Protein AF-A0A6A4CKW8-F1 (afdb_monomer)

Mean predicted aligned error: 10.25 Å

Secondary structure (DSSP, 8-state):
-PPP--GGGTTTS-HHHHHHHHHHHH-HHHHHHHHHHHHHHHHHHSS--S-HHHHHHHHHHHHHHHHHHHHHHHSS-SS-HHHHHHHHHHHS-HHHHHTT------

Structure (mmCIF, N/CA/C/O backbone):
data_AF-A0A6A4CKW8-F1
#
_entry.id   AF-A0A6A4CKW8-F1
#
loop_
_atom_site.group_PDB
_atom_site.id
_atom_site.type_symbol
_atom_site.label_atom_id
_atom_site.label_alt_id
_atom_site.label_comp_id
_atom_site.label_asym_id
_atom_site.label_entity_id
_atom_site.label_seq_id
_atom_site.pdbx_PDB_ins_code
_atom_site.Cartn_x
_atom_site.Cartn_y
_atom_site.Cartn_z
_atom_site.occupancy
_atom_site.B_iso_or_equiv
_atom_site.auth_seq_id
_atom_site.auth_comp_id
_atom_site.auth_asym_id
_atom_site.auth_atom_id
_atom_site.pdbx_PDB_model_num
ATOM 1 N N . MET A 1 1 ? -6.331 12.826 25.251 1.00 34.53 1 MET A N 1
ATOM 2 C CA . MET A 1 1 ? -5.875 11.896 24.193 1.00 34.53 1 MET A CA 1
ATOM 3 C C . MET A 1 1 ? -6.685 10.615 24.300 1.00 34.53 1 MET A C 1
ATOM 5 O O . MET A 1 1 ? -6.838 10.142 25.423 1.00 34.53 1 MET A O 1
ATOM 9 N N . PRO A 1 2 ? -7.246 10.078 23.202 1.00 43.06 2 PRO A N 1
ATOM 10 C CA . PRO A 1 2 ? -7.871 8.762 23.240 1.00 43.06 2 PRO A CA 1
ATOM 11 C C . PRO A 1 2 ? -6.808 7.692 23.554 1.00 43.06 2 PRO A C 1
ATOM 13 O O . PRO A 1 2 ? -5.646 7.869 23.186 1.00 43.06 2 PRO A O 1
ATOM 16 N N . PRO A 1 3 ? -7.173 6.601 24.248 1.00 50.84 3 PRO A N 1
ATOM 17 C CA . PRO A 1 3 ? -6.222 5.574 24.655 1.00 50.84 3 PRO A CA 1
ATOM 18 C C . PRO A 1 3 ? -5.556 4.929 23.433 1.00 50.84 3 PRO A C 1
ATOM 20 O O . PRO A 1 3 ? -6.239 4.475 22.504 1.00 50.84 3 PRO A O 1
ATOM 23 N N . GLU A 1 4 ? -4.220 4.891 23.446 1.00 57.91 4 GLU A N 1
ATOM 24 C CA . GLU A 1 4 ? -3.396 4.164 22.476 1.00 57.91 4 GLU A CA 1
ATOM 25 C C . GLU A 1 4 ? -3.937 2.744 22.300 1.00 57.91 4 GLU A C 1
ATOM 27 O O . GLU A 1 4 ? -4.113 1.996 23.267 1.00 57.91 4 GLU A O 1
ATOM 32 N N . TYR A 1 5 ? -4.231 2.363 21.057 1.00 60.84 5 TYR A N 1
ATOM 33 C CA . TYR A 1 5 ? -4.579 0.984 20.749 1.00 60.84 5 TYR A CA 1
ATOM 34 C C . TYR A 1 5 ? -3.318 0.122 20.839 1.00 60.84 5 TYR A C 1
ATOM 36 O O . TYR A 1 5 ? -2.535 0.053 19.895 1.00 60.84 5 TYR A O 1
ATOM 44 N N . LYS A 1 6 ? -3.112 -0.519 21.990 1.00 65.88 6 LYS A N 1
ATOM 45 C CA . LYS A 1 6 ? -1.970 -1.407 22.226 1.00 65.88 6 LYS A CA 1
ATOM 46 C C . LYS A 1 6 ? -2.176 -2.754 21.534 1.00 65.88 6 LYS A C 1
ATOM 48 O O . LYS A 1 6 ? -2.659 -3.709 22.143 1.00 65.88 6 LYS A O 1
ATOM 53 N N . MET A 1 7 ? -1.849 -2.800 20.240 1.00 61.97 7 MET A N 1
ATOM 54 C CA . MET A 1 7 ? -1.824 -4.019 19.413 1.00 61.97 7 MET A CA 1
ATOM 55 C C . MET A 1 7 ? -0.971 -5.124 20.052 1.00 61.97 7 MET A C 1
ATOM 57 O O . MET A 1 7 ? -1.332 -6.294 19.982 1.00 61.97 7 MET A O 1
ATOM 61 N N . ASP A 1 8 ? 0.107 -4.745 20.740 1.00 64.25 8 ASP A N 1
ATOM 62 C CA . ASP A 1 8 ? 1.028 -5.607 21.487 1.00 64.25 8 ASP A CA 1
ATOM 63 C C . ASP A 1 8 ? 0.322 -6.526 22.496 1.00 64.25 8 ASP A C 1
ATOM 65 O O . ASP A 1 8 ? 0.695 -7.690 22.639 1.00 64.25 8 ASP A O 1
ATOM 69 N N . LYS A 1 9 ? -0.758 -6.057 23.133 1.00 67.00 9 LYS A N 1
ATOM 70 C CA . LYS A 1 9 ? -1.539 -6.864 24.086 1.00 67.00 9 LYS A CA 1
ATOM 71 C C . LYS A 1 9 ? -2.501 -7.846 23.421 1.00 67.00 9 LYS A C 1
ATOM 73 O O . LYS A 1 9 ? -3.003 -8.740 24.093 1.00 67.00 9 LYS A O 1
ATOM 78 N N . LYS A 1 10 ? -2.766 -7.679 22.124 1.00 66.94 10 LYS A N 1
ATOM 79 C CA . LYS A 1 10 ? -3.769 -8.443 21.369 1.00 66.94 10 LYS A CA 1
ATOM 80 C C . LYS A 1 10 ? -3.185 -9.436 20.376 1.00 66.94 10 LYS A C 1
ATOM 82 O O . LYS A 1 10 ? -3.937 -10.185 19.771 1.00 66.94 10 LYS A O 1
ATOM 87 N N . VAL A 1 11 ? -1.859 -9.507 20.245 1.00 69.06 11 VAL A N 1
ATOM 88 C CA . VAL A 1 11 ? -1.166 -10.444 19.336 1.00 69.06 11 VAL A CA 1
ATOM 89 C C . VAL A 1 11 ? -1.551 -11.913 19.590 1.00 69.06 11 VAL A C 1
ATOM 91 O O . VAL A 1 11 ? -1.468 -12.732 18.682 1.00 69.06 11 VAL A O 1
ATOM 94 N N . HIS A 1 12 ? -1.996 -12.242 20.807 1.00 80.69 12 HIS A N 1
ATOM 95 C CA . HIS A 1 12 ? -2.386 -13.598 21.210 1.00 80.69 12 HIS A CA 1
ATOM 96 C C . HIS A 1 12 ? -3.897 -13.867 21.081 1.00 80.69 12 HIS A C 1
ATOM 98 O O . HIS A 1 12 ? -4.339 -14.992 21.309 1.00 80.69 12 HIS A O 1
ATOM 104 N N . GLU A 1 13 ? -4.706 -12.860 20.741 1.00 84.38 13 GLU A N 1
ATOM 105 C CA . GLU A 1 13 ? -6.146 -13.036 20.557 1.00 84.38 13 GLU A CA 1
ATOM 106 C C . GLU A 1 13 ? -6.461 -13.627 19.171 1.00 84.38 13 GLU A C 1
ATOM 108 O O . GLU A 1 13 ? -5.738 -13.385 18.200 1.00 84.38 13 GLU A O 1
ATOM 113 N N . PRO A 1 14 ? -7.569 -14.374 19.025 1.00 86.56 14 PRO A N 1
ATOM 114 C CA . PRO A 1 14 ? -8.018 -14.826 17.716 1.00 86.56 14 PRO A CA 1
ATOM 115 C C . PRO A 1 14 ? -8.263 -13.647 16.762 1.00 86.56 14 PRO A C 1
ATOM 117 O O . PRO A 1 14 ? -8.873 -12.647 17.144 1.00 86.56 14 PRO A O 1
ATOM 120 N N . VAL A 1 15 ? -7.889 -13.802 15.486 1.00 81.38 15 VAL A N 1
ATOM 121 C CA . VAL A 1 15 ? -8.018 -12.753 14.449 1.00 81.38 15 VAL A CA 1
ATOM 122 C C . VAL A 1 15 ? -9.426 -12.150 14.393 1.00 81.38 15 VAL A C 1
ATOM 124 O O . VAL A 1 15 ? -9.568 -10.941 14.249 1.00 81.38 15 VAL A O 1
ATOM 127 N N . HIS A 1 16 ? -10.476 -12.960 14.567 1.00 80.56 16 HIS A N 1
ATOM 128 C CA . HIS A 1 16 ? -11.861 -12.479 14.544 1.00 80.56 16 HIS A CA 1
ATOM 129 C C . HIS A 1 16 ? -12.221 -11.556 15.727 1.00 80.56 16 HIS A C 1
ATOM 131 O O . HIS A 1 16 ? -13.126 -10.734 15.598 1.00 80.56 16 HIS A O 1
ATOM 137 N N . VAL A 1 17 ? -11.535 -11.673 16.872 1.00 84.38 17 VAL A N 1
ATOM 138 C CA . VAL A 1 17 ? -11.712 -10.797 18.046 1.00 84.38 17 VAL A CA 1
ATOM 139 C C . VAL A 1 17 ? -11.040 -9.455 17.789 1.00 84.38 17 VAL A C 1
ATOM 141 O O . VAL A 1 17 ? -11.680 -8.412 17.908 1.00 84.38 17 VAL A O 1
ATOM 144 N N . ILE A 1 18 ? -9.789 -9.493 17.323 1.00 81.94 18 ILE A N 1
ATOM 145 C CA . ILE A 1 18 ? -9.034 -8.301 16.921 1.00 81.94 18 ILE A CA 1
ATOM 146 C C . ILE A 1 18 ? -9.814 -7.530 15.849 1.00 81.94 18 ILE A C 1
ATOM 148 O O . ILE A 1 18 ? -9.977 -6.315 15.948 1.00 81.94 18 ILE A O 1
ATOM 152 N N . TRP A 1 19 ? -10.340 -8.244 14.850 1.00 81.06 19 TRP A N 1
ATOM 153 C CA . TRP A 1 19 ? -11.104 -7.666 13.749 1.00 81.06 19 TRP A CA 1
ATOM 154 C C . TRP A 1 19 ? -12.399 -7.000 14.219 1.00 81.06 19 TRP A C 1
ATOM 156 O O . TRP A 1 19 ? -12.645 -5.844 13.886 1.00 81.06 19 TRP A O 1
ATOM 166 N N . ARG A 1 20 ? -13.177 -7.676 15.074 1.00 82.88 20 ARG A N 1
ATOM 167 C CA . ARG A 1 20 ? -14.400 -7.115 15.669 1.00 82.88 20 ARG A CA 1
ATOM 168 C C . ARG A 1 20 ? -14.120 -5.828 16.442 1.00 82.88 20 ARG A C 1
ATOM 170 O O . ARG A 1 20 ? -14.925 -4.900 16.409 1.00 82.88 20 ARG A O 1
ATOM 177 N N . ASP A 1 21 ? -12.999 -5.762 17.150 1.00 83.19 21 ASP A N 1
ATOM 178 C CA . ASP A 1 21 ? -12.641 -4.578 17.929 1.00 83.19 21 ASP A CA 1
ATOM 179 C C . ASP A 1 21 ? -12.175 -3.415 17.048 1.00 83.19 21 ASP A C 1
ATOM 181 O O . ASP A 1 21 ? -12.504 -2.263 17.333 1.00 83.19 21 ASP A O 1
ATOM 185 N N . ILE A 1 22 ? -11.477 -3.706 15.947 1.00 78.88 22 ILE A N 1
ATOM 186 C CA . ILE A 1 22 ? -11.145 -2.719 14.911 1.00 78.88 22 ILE A CA 1
ATOM 187 C C . ILE A 1 22 ? -12.433 -2.183 14.264 1.00 78.88 22 ILE A C 1
ATOM 189 O O . ILE A 1 22 ? -12.615 -0.969 14.173 1.00 78.88 22 ILE A O 1
ATOM 193 N N . GLU A 1 23 ? -13.362 -3.061 13.880 1.00 82.31 23 GLU A N 1
ATOM 194 C CA . GLU A 1 23 ? -14.656 -2.681 13.300 1.00 82.31 23 GLU A CA 1
ATOM 195 C C . GLU A 1 23 ? -15.502 -1.842 14.259 1.00 82.31 23 GLU A C 1
ATOM 197 O O . GLU A 1 23 ? -16.071 -0.834 13.848 1.00 82.31 23 GLU A O 1
ATOM 202 N N . LYS A 1 24 ? -15.565 -2.206 15.546 1.00 83.50 24 LYS A N 1
ATOM 203 C CA . LYS A 1 24 ? -16.273 -1.412 16.562 1.00 83.50 24 LYS A CA 1
ATOM 204 C C . LYS A 1 24 ? -15.663 -0.029 16.747 1.00 83.50 24 LYS A C 1
ATOM 206 O O . LYS A 1 24 ? -16.393 0.928 16.980 1.00 83.50 24 LYS A O 1
ATOM 211 N N . ARG A 1 25 ? -14.333 0.073 16.692 1.00 79.44 25 ARG A N 1
ATOM 212 C CA . ARG A 1 25 ? -13.622 1.325 16.962 1.00 79.44 25 ARG A CA 1
ATOM 213 C C . ARG A 1 25 ? -13.680 2.304 15.792 1.00 79.44 25 ARG A C 1
ATOM 215 O O . ARG A 1 25 ? -13.732 3.505 16.033 1.00 79.44 25 ARG A O 1
ATOM 222 N N . PHE A 1 26 ? -13.662 1.802 14.560 1.00 75.19 26 PHE A N 1
ATOM 223 C CA . PHE A 1 26 ? -13.505 2.636 13.364 1.00 75.19 26 PHE A CA 1
ATOM 224 C C . PHE A 1 26 ? -14.680 2.556 12.379 1.00 75.19 26 PHE A C 1
ATOM 226 O O . PHE A 1 26 ? -14.800 3.401 11.494 1.00 75.19 26 PHE A O 1
ATOM 233 N N . GLY A 1 27 ? -15.579 1.585 12.542 1.00 81.19 27 GLY A N 1
ATOM 234 C CA . GLY A 1 27 ? -16.720 1.342 11.663 1.00 81.19 27 GLY A CA 1
ATOM 235 C C . GLY A 1 27 ? -16.385 0.415 10.491 1.00 81.19 27 GLY A C 1
ATOM 236 O O . GLY A 1 27 ? -15.334 0.524 9.861 1.00 81.19 27 GLY A O 1
ATOM 237 N N . LEU A 1 28 ? -17.313 -0.489 10.161 1.00 78.19 28 LEU A N 1
ATOM 238 C CA . LEU A 1 28 ? -17.132 -1.504 9.114 1.00 78.19 28 LEU A CA 1
ATOM 239 C C . LEU A 1 28 ? -16.796 -0.894 7.739 1.00 78.19 28 LEU A C 1
ATOM 241 O O . LEU A 1 28 ? -15.851 -1.328 7.084 1.00 78.19 28 LEU A O 1
ATOM 245 N N . ASN A 1 29 ? -17.531 0.142 7.320 1.00 80.62 29 ASN A N 1
ATOM 246 C CA . ASN A 1 29 ? -17.335 0.800 6.019 1.00 80.62 29 ASN A CA 1
ATOM 247 C C . ASN A 1 29 ? -15.955 1.452 5.908 1.00 80.62 29 ASN A C 1
ATOM 249 O O . ASN A 1 29 ? -15.288 1.370 4.878 1.00 80.62 29 ASN A O 1
ATOM 253 N N . THR A 1 30 ? -15.519 2.066 7.000 1.00 78.06 30 THR A N 1
ATOM 254 C CA . THR A 1 30 ? -14.227 2.720 7.132 1.00 78.06 30 THR A CA 1
ATOM 255 C C . THR A 1 30 ? -13.082 1.715 6.991 1.00 78.06 30 THR A C 1
ATOM 257 O O . THR A 1 30 ? -12.173 1.900 6.181 1.00 78.06 30 THR A O 1
ATOM 260 N N . VAL A 1 31 ? -13.154 0.607 7.736 1.00 77.81 31 VAL A N 1
ATOM 261 C CA . VAL A 1 31 ? -12.150 -0.465 7.706 1.00 77.81 31 VAL A CA 1
ATOM 262 C C . VAL A 1 31 ? -12.110 -1.129 6.328 1.00 77.81 31 VAL A C 1
ATOM 264 O O . VAL A 1 31 ? -11.032 -1.299 5.758 1.00 77.81 31 VAL A O 1
ATOM 267 N N . ALA A 1 32 ? -13.272 -1.438 5.746 1.00 82.06 32 ALA A N 1
ATOM 268 C CA . ALA A 1 32 ? -13.368 -2.006 4.404 1.00 82.06 32 ALA A CA 1
ATOM 269 C C . ALA A 1 32 ? -12.773 -1.074 3.331 1.00 82.06 32 ALA A C 1
ATOM 271 O O . ALA A 1 32 ? -12.072 -1.539 2.429 1.00 82.06 32 ALA A O 1
ATOM 272 N N . GLY A 1 33 ? -12.989 0.240 3.458 1.00 84.62 33 GLY A N 1
ATOM 273 C CA . GLY A 1 33 ? -12.402 1.253 2.582 1.00 84.62 33 GLY A CA 1
ATOM 274 C C . GLY A 1 33 ? -10.873 1.265 2.638 1.00 84.62 33 GLY A C 1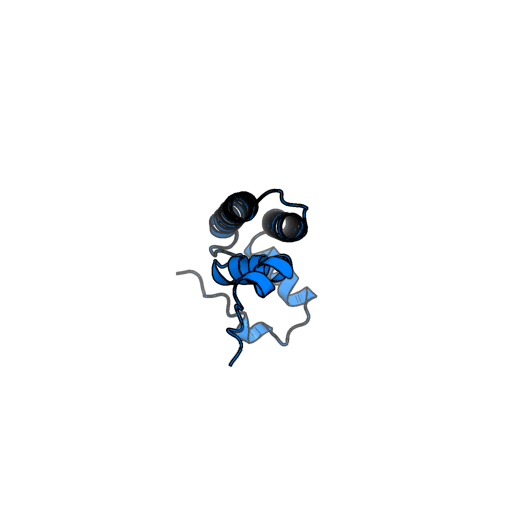
ATOM 275 O O . GLY A 1 33 ? -10.218 1.183 1.598 1.00 84.62 33 GLY A O 1
ATOM 276 N N . VAL A 1 34 ? -10.294 1.279 3.844 1.00 83.75 34 VAL A N 1
ATOM 277 C CA . VAL A 1 34 ? -8.831 1.241 4.028 1.00 83.75 34 VAL A CA 1
ATOM 278 C C . VAL A 1 34 ? -8.232 -0.060 3.483 1.00 83.75 34 VAL A C 1
ATOM 280 O O . VAL A 1 34 ? -7.225 -0.020 2.775 1.00 83.75 34 VAL A O 1
ATOM 283 N N . VAL A 1 35 ? -8.874 -1.209 3.724 1.00 86.50 35 VAL A N 1
ATOM 284 C CA . VAL A 1 35 ? -8.455 -2.496 3.138 1.00 86.50 35 VAL A CA 1
ATOM 285 C C . VAL A 1 35 ? -8.466 -2.438 1.609 1.00 86.50 35 VAL A C 1
ATOM 287 O O . VAL A 1 35 ? -7.541 -2.934 0.965 1.00 86.50 35 VAL A O 1
ATOM 290 N N . GLY A 1 36 ? -9.485 -1.815 1.012 1.00 88.56 36 GLY A N 1
ATOM 291 C CA . GLY A 1 36 ? -9.562 -1.609 -0.434 1.00 88.56 36 GLY A CA 1
ATOM 292 C C . GLY A 1 36 ? -8.384 -0.802 -0.985 1.00 88.56 36 GLY A C 1
ATOM 293 O O . GLY A 1 36 ? -7.815 -1.171 -2.012 1.00 88.56 36 GLY A O 1
ATOM 294 N N . LEU A 1 37 ? -7.969 0.256 -0.285 1.00 89.38 37 LEU A N 1
ATOM 295 C CA . LEU A 1 37 ? -6.826 1.088 -0.679 1.00 89.38 37 LEU A CA 1
ATOM 296 C C . LEU A 1 37 ? -5.497 0.331 -0.577 1.00 89.38 37 LEU A C 1
ATOM 298 O O . LEU A 1 37 ? -4.678 0.416 -1.491 1.00 89.38 37 LEU A O 1
ATOM 302 N N . ILE A 1 38 ? -5.309 -0.473 0.475 1.00 88.88 38 ILE A N 1
ATOM 303 C CA . ILE A 1 38 ? -4.123 -1.333 0.617 1.00 88.88 38 ILE A CA 1
ATOM 304 C C . ILE A 1 38 ? -4.065 -2.357 -0.524 1.00 88.88 38 ILE A C 1
ATOM 306 O O . ILE A 1 38 ? -3.013 -2.543 -1.132 1.00 88.88 38 ILE A O 1
ATOM 310 N N . LYS A 1 39 ? -5.196 -2.975 -0.886 1.00 91.38 39 LYS A N 1
ATOM 311 C CA . LYS A 1 39 ? -5.258 -3.903 -2.028 1.00 91.38 39 LYS A CA 1
ATOM 312 C C . LYS A 1 39 ? -4.898 -3.225 -3.352 1.00 91.38 39 LYS A C 1
ATOM 314 O O . LYS A 1 39 ? -4.189 -3.821 -4.156 1.00 91.38 39 LYS A O 1
ATOM 319 N N . ARG A 1 40 ? -5.345 -1.983 -3.581 1.00 91.31 40 ARG A N 1
ATOM 320 C CA . ARG A 1 40 ? -4.961 -1.202 -4.774 1.00 91.31 40 ARG A CA 1
ATOM 321 C C . ARG A 1 40 ? -3.467 -0.896 -4.802 1.00 91.31 40 ARG A C 1
ATOM 323 O O . ARG A 1 40 ? -2.862 -0.967 -5.866 1.00 91.31 40 ARG A O 1
ATOM 330 N N . PHE A 1 41 ? -2.883 -0.575 -3.650 1.00 91.12 41 PHE A N 1
ATOM 331 C CA . PHE A 1 41 ? -1.444 -0.369 -3.526 1.00 91.12 41 PHE A CA 1
ATOM 332 C C . PHE A 1 41 ? -0.664 -1.642 -3.885 1.00 91.12 41 PHE A C 1
ATOM 334 O O . PHE 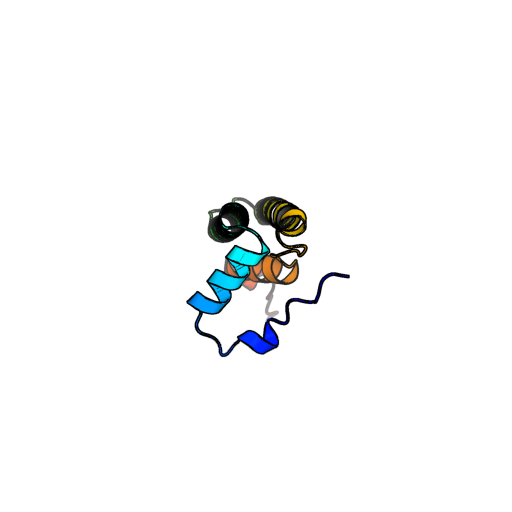A 1 41 ? 0.208 -1.591 -4.745 1.00 91.12 41 PHE A O 1
ATOM 341 N N . GLU A 1 42 ? -1.020 -2.790 -3.301 1.00 90.56 42 GLU A N 1
ATOM 342 C CA . GLU A 1 42 ? -0.374 -4.079 -3.597 1.00 90.56 42 GLU A CA 1
ATOM 343 C C . GLU A 1 42 ? -0.549 -4.501 -5.063 1.00 90.56 42 GLU A C 1
ATOM 345 O O . GLU A 1 42 ? 0.388 -5.000 -5.683 1.00 90.56 42 GLU A O 1
ATOM 350 N N . ALA A 1 43 ? -1.720 -4.256 -5.656 1.00 91.25 43 ALA A N 1
ATOM 351 C CA . ALA A 1 43 ? -1.933 -4.507 -7.079 1.00 91.25 43 ALA A CA 1
ATOM 352 C C . ALA A 1 43 ? -1.021 -3.629 -7.950 1.00 91.25 43 ALA A C 1
ATOM 354 O O . ALA A 1 43 ? -0.412 -4.130 -8.885 1.00 91.25 43 ALA A O 1
ATOM 355 N N . ALA A 1 44 ? -0.870 -2.343 -7.615 1.00 89.38 44 ALA A N 1
ATOM 356 C CA . ALA A 1 44 ? -0.016 -1.421 -8.362 1.00 89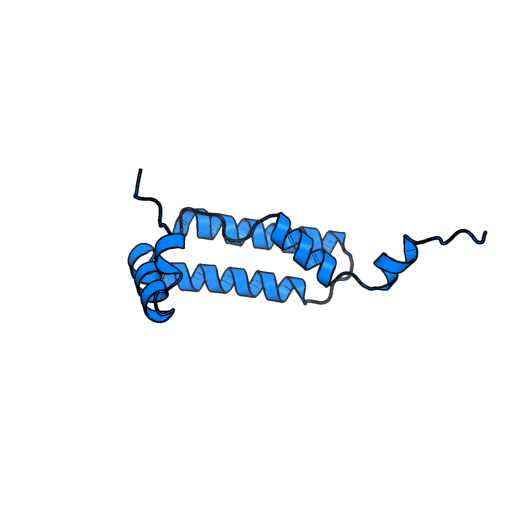.38 44 ALA A CA 1
ATOM 357 C C . ALA A 1 44 ? 1.485 -1.734 -8.248 1.00 89.38 44 ALA A C 1
ATOM 359 O O . ALA A 1 44 ? 2.236 -1.356 -9.141 1.00 89.38 44 ALA A O 1
ATOM 360 N N . VAL A 1 45 ? 1.925 -2.398 -7.172 1.00 87.50 45 VAL A N 1
ATOM 361 C CA . VAL A 1 45 ? 3.308 -2.892 -7.040 1.00 87.50 45 VAL A CA 1
ATOM 362 C C . VAL A 1 45 ? 3.596 -3.985 -8.069 1.00 87.50 45 VAL A C 1
ATOM 364 O O . VAL A 1 45 ? 4.684 -4.006 -8.629 1.00 87.50 45 VAL A O 1
ATOM 367 N N . ASN A 1 46 ? 2.630 -4.871 -8.316 1.00 86.00 46 ASN A N 1
ATOM 368 C CA . ASN A 1 46 ? 2.788 -6.034 -9.195 1.00 86.00 46 ASN A CA 1
ATOM 369 C C . ASN A 1 46 ? 2.333 -5.775 -10.642 1.00 86.00 46 ASN A C 1
ATOM 371 O O . ASN A 1 46 ? 2.290 -6.705 -11.442 1.00 86.00 46 ASN A O 1
ATOM 375 N N . ASP A 1 47 ? 1.940 -4.543 -10.958 1.00 86.56 47 ASP A N 1
ATOM 376 C CA . ASP A 1 47 ? 1.486 -4.150 -12.289 1.00 86.56 47 ASP A CA 1
ATOM 377 C C . ASP A 1 47 ? 2.684 -3.815 -13.183 1.00 86.56 47 ASP A C 1
ATOM 379 O O . ASP A 1 47 ? 3.710 -3.313 -12.708 1.00 86.56 47 ASP A O 1
ATOM 383 N N . ASP A 1 48 ? 2.544 -4.040 -14.488 1.00 81.19 48 ASP A N 1
ATOM 384 C CA . ASP A 1 48 ? 3.604 -3.715 -15.437 1.00 81.19 48 ASP A CA 1
ATOM 385 C C . ASP A 1 48 ? 3.864 -2.202 -15.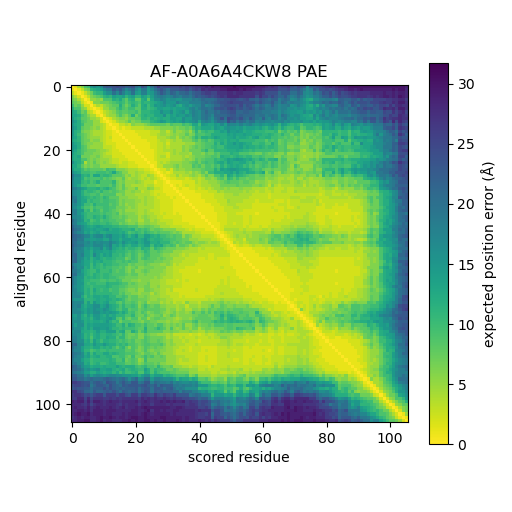448 1.00 81.19 48 ASP A C 1
ATOM 387 O O . ASP A 1 48 ? 2.950 -1.371 -15.515 1.00 81.19 48 ASP A O 1
ATOM 391 N N . PHE A 1 49 ? 5.140 -1.818 -15.419 1.00 80.88 49 PHE A N 1
ATOM 392 C CA . PHE A 1 49 ? 5.548 -0.418 -15.426 1.00 80.88 49 PHE A CA 1
ATOM 393 C C . PHE A 1 49 ? 6.555 -0.133 -16.537 1.00 80.88 49 PHE A C 1
ATOM 395 O O . PHE A 1 49 ? 7.520 -0.860 -16.753 1.00 80.88 49 PHE A O 1
ATOM 402 N N . LYS A 1 50 ? 6.353 0.990 -17.235 1.00 81.25 50 LYS A N 1
ATOM 403 C CA . LYS A 1 50 ? 7.244 1.436 -18.319 1.00 81.25 50 LYS A CA 1
ATOM 404 C C . LYS A 1 50 ? 8.515 2.116 -17.804 1.00 81.25 50 LYS A C 1
ATOM 406 O O . LYS A 1 50 ? 9.505 2.192 -18.520 1.00 81.25 50 LYS A O 1
ATOM 411 N N . SER A 1 51 ? 8.474 2.661 -16.586 1.00 84.44 51 SER A N 1
ATOM 412 C CA . SER A 1 51 ? 9.594 3.365 -15.957 1.00 84.44 51 SER A CA 1
ATOM 413 C C . SER A 1 51 ? 9.495 3.317 -14.433 1.00 84.44 51 SER A C 1
ATOM 415 O O . SER A 1 51 ? 8.408 3.459 -13.866 1.00 84.44 51 SER A O 1
ATOM 417 N N . VAL A 1 52 ? 10.647 3.180 -13.769 1.00 83.00 52 VAL A N 1
ATOM 418 C CA . VAL A 1 52 ? 10.773 3.182 -12.300 1.00 83.00 52 VAL A CA 1
ATOM 419 C C . VAL A 1 52 ? 10.265 4.494 -11.698 1.00 83.00 52 VAL A C 1
ATOM 421 O O . VAL A 1 52 ? 9.594 4.482 -10.668 1.00 83.00 52 VAL A O 1
ATOM 424 N N . SER A 1 53 ? 10.498 5.629 -12.363 1.00 85.31 53 SER A N 1
ATOM 425 C CA . SER A 1 53 ? 9.986 6.933 -11.918 1.00 85.31 53 SER A CA 1
ATOM 426 C C . SER A 1 53 ? 8.455 6.976 -11.936 1.00 85.31 53 SER A C 1
ATOM 428 O O . SER A 1 53 ? 7.832 7.550 -11.043 1.00 85.31 53 SER A O 1
ATOM 430 N N . GLN A 1 54 ? 7.841 6.329 -12.932 1.00 86.81 54 GLN A N 1
ATOM 431 C CA . GLN A 1 54 ? 6.387 6.218 -13.053 1.00 86.81 54 GLN A CA 1
ATOM 432 C C . GLN A 1 54 ? 5.803 5.315 -11.960 1.00 86.81 54 GLN A C 1
ATOM 434 O O . GLN A 1 54 ? 4.809 5.683 -11.332 1.00 86.81 54 GLN A O 1
ATOM 439 N N . LEU A 1 55 ? 6.455 4.177 -11.693 1.00 88.25 55 LEU A N 1
ATOM 440 C CA . LEU A 1 55 ? 6.114 3.287 -10.583 1.00 88.25 55 LEU A CA 1
ATOM 441 C C . LEU A 1 55 ? 6.177 4.038 -9.245 1.00 88.25 55 LEU A C 1
ATOM 443 O O . LEU A 1 55 ? 5.221 4.009 -8.472 1.00 88.25 55 LEU A O 1
ATOM 447 N N . PHE A 1 56 ? 7.261 4.780 -9.001 1.00 89.06 56 PHE A N 1
ATOM 448 C CA . PHE A 1 56 ? 7.441 5.549 -7.772 1.00 89.06 56 PHE A CA 1
ATOM 449 C C . PHE A 1 56 ? 6.353 6.613 -7.590 1.00 89.06 56 PHE A C 1
ATOM 451 O O . PHE A 1 56 ? 5.760 6.706 -6.516 1.00 89.06 56 PHE A O 1
ATOM 458 N N . ALA A 1 57 ? 6.047 7.389 -8.634 1.00 90.69 57 ALA A N 1
ATOM 459 C CA . ALA A 1 57 ? 5.003 8.411 -8.581 1.00 90.69 57 ALA A CA 1
ATOM 460 C C . ALA A 1 57 ? 3.616 7.805 -8.302 1.00 90.69 57 ALA A C 1
ATOM 462 O O . ALA A 1 57 ? 2.884 8.307 -7.446 1.00 90.69 57 ALA A O 1
ATOM 463 N N . ARG A 1 58 ? 3.276 6.694 -8.971 1.00 91.50 58 ARG A N 1
ATOM 464 C CA . ARG A 1 58 ? 2.003 5.982 -8.777 1.00 91.50 58 ARG A CA 1
ATOM 465 C C . ARG A 1 58 ? 1.876 5.433 -7.358 1.00 91.50 58 ARG A C 1
ATOM 467 O O . ARG A 1 58 ? 0.864 5.663 -6.699 1.00 91.50 58 ARG A O 1
ATOM 474 N N . LEU A 1 59 ? 2.906 4.748 -6.868 1.00 92.25 59 LEU A N 1
ATOM 475 C CA . LEU A 1 59 ? 2.916 4.182 -5.520 1.00 92.25 59 LEU A CA 1
ATOM 476 C C . LEU A 1 59 ? 2.916 5.268 -4.443 1.00 92.25 59 LEU A C 1
ATOM 478 O O . LEU A 1 59 ? 2.243 5.110 -3.427 1.00 92.25 59 LEU A O 1
ATOM 482 N N . LYS A 1 60 ? 3.593 6.398 -4.681 1.00 92.56 60 LYS A N 1
ATOM 483 C CA . LYS A 1 60 ? 3.536 7.561 -3.792 1.00 92.56 60 LYS A CA 1
ATOM 484 C C . LYS A 1 60 ? 2.117 8.118 -3.695 1.00 92.56 60 LYS A C 1
ATOM 486 O O . LYS A 1 60 ? 1.642 8.339 -2.587 1.00 92.56 60 LYS A O 1
ATOM 491 N N . ALA A 1 61 ? 1.432 8.300 -4.824 1.00 93.00 61 ALA A N 1
ATOM 492 C CA . ALA A 1 61 ? 0.059 8.796 -4.836 1.00 93.00 61 ALA A CA 1
ATOM 493 C C . ALA A 1 61 ? -0.897 7.855 -4.083 1.00 93.00 61 ALA A C 1
ATOM 495 O O . ALA A 1 61 ? -1.658 8.315 -3.235 1.00 93.00 61 ALA A O 1
ATOM 496 N N . LEU A 1 62 ? -0.797 6.542 -4.325 1.00 92.69 62 LEU A N 1
ATOM 497 C CA . LEU A 1 62 ? -1.615 5.528 -3.648 1.00 92.69 62 LEU A CA 1
ATOM 498 C C . LEU A 1 62 ? -1.319 5.441 -2.149 1.00 92.69 62 LEU A C 1
ATOM 500 O O . LEU A 1 62 ? -2.244 5.340 -1.347 1.00 92.69 62 LEU A O 1
ATOM 504 N N . LYS A 1 63 ? -0.045 5.527 -1.751 1.00 92.50 63 LYS A N 1
ATOM 505 C CA . LYS A 1 63 ? 0.344 5.645 -0.343 1.00 92.50 63 LYS A CA 1
ATOM 506 C C . LYS A 1 63 ? -0.289 6.887 0.287 1.00 92.50 63 LYS A C 1
ATOM 508 O O . LYS A 1 63 ? -0.851 6.793 1.373 1.00 92.50 63 LYS A O 1
ATOM 513 N N . ASP A 1 64 ? -0.155 8.047 -0.353 1.00 91.88 64 ASP A N 1
ATOM 514 C CA . ASP A 1 64 ? -0.619 9.321 0.197 1.00 91.88 64 ASP A CA 1
ATOM 515 C C . ASP A 1 64 ? -2.158 9.362 0.266 1.00 91.88 64 ASP A C 1
ATOM 517 O O . ASP A 1 64 ? -2.718 9.964 1.177 1.00 91.88 64 ASP A O 1
ATOM 521 N N . GLU A 1 65 ? -2.864 8.711 -0.662 1.00 90.12 65 GLU A N 1
ATOM 522 C CA . GLU A 1 65 ? -4.316 8.493 -0.601 1.00 90.12 65 GLU A CA 1
ATOM 523 C C . GLU A 1 65 ? -4.699 7.544 0.543 1.00 90.12 65 GLU A C 1
ATOM 525 O O . GLU A 1 65 ? -5.543 7.885 1.373 1.00 90.12 65 GLU A O 1
ATOM 530 N N . ALA A 1 66 ? -4.045 6.383 0.638 1.00 87.25 66 ALA A N 1
ATOM 531 C CA . ALA A 1 66 ? -4.290 5.411 1.696 1.00 87.25 66 ALA A CA 1
ATOM 532 C C . ALA A 1 66 ? -4.051 6.017 3.079 1.00 87.25 66 ALA A C 1
ATOM 534 O O . ALA A 1 66 ? -4.905 5.874 3.950 1.00 87.25 66 ALA A O 1
ATOM 535 N N . ASN A 1 67 ? -2.941 6.734 3.272 1.00 88.50 67 ASN A N 1
ATOM 536 C CA . ASN A 1 67 ? -2.578 7.364 4.540 1.00 88.50 67 ASN A CA 1
ATOM 537 C C . ASN A 1 67 ? -3.447 8.569 4.894 1.00 88.50 67 ASN A C 1
ATOM 539 O O . ASN A 1 67 ? -3.656 8.802 6.076 1.00 88.50 67 ASN A O 1
ATOM 543 N N . ARG A 1 68 ? -3.960 9.325 3.915 1.00 86.88 68 ARG A N 1
ATOM 544 C CA . ARG A 1 68 ? -4.952 10.378 4.189 1.00 86.88 68 ARG A CA 1
ATOM 545 C C . ARG A 1 68 ? -6.253 9.763 4.682 1.00 86.88 68 ARG A C 1
ATOM 547 O O . ARG A 1 68 ? -6.680 10.056 5.790 1.00 86.88 68 ARG A O 1
ATOM 554 N N . ASN A 1 69 ? -6.790 8.807 3.925 1.00 82.50 69 ASN A N 1
ATOM 555 C CA . ASN A 1 69 ? -8.035 8.136 4.287 1.00 82.50 69 ASN A CA 1
ATOM 556 C C . ASN A 1 69 ? -7.921 7.389 5.621 1.00 82.50 69 ASN A C 1
ATOM 558 O O . ASN A 1 69 ? -8.847 7.435 6.417 1.00 82.50 69 ASN A O 1
ATOM 562 N N . SER A 1 70 ? -6.789 6.735 5.902 1.00 80.94 70 SER A N 1
ATOM 563 C CA . SER A 1 70 ? -6.542 6.091 7.202 1.00 80.94 70 SER A CA 1
ATOM 564 C C . SER A 1 70 ? -6.142 7.061 8.317 1.00 80.94 70 SER A C 1
ATOM 566 O O . SER A 1 70 ? 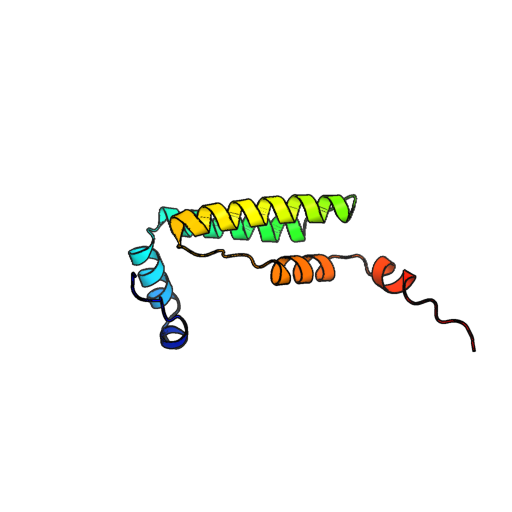-6.413 6.776 9.477 1.00 80.94 70 SER A O 1
ATOM 568 N N . GLY A 1 71 ? -5.598 8.236 8.009 1.00 80.50 71 GLY A N 1
ATOM 569 C CA . GLY A 1 71 ? -5.449 9.325 8.973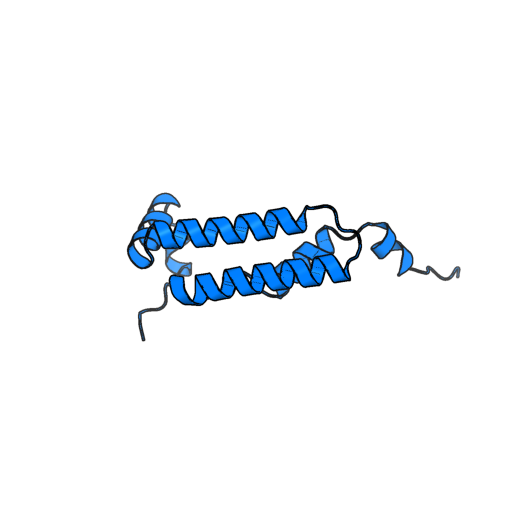 1.00 80.50 71 GLY A CA 1
ATOM 570 C C . GLY A 1 71 ? -6.809 9.808 9.477 1.00 80.50 71 GLY A C 1
ATOM 571 O O . GLY A 1 71 ? -7.019 9.883 10.685 1.00 80.50 71 GLY A O 1
ATOM 572 N N . ASP A 1 72 ? -7.755 10.023 8.564 1.00 75.50 72 ASP A N 1
ATOM 573 C CA . ASP A 1 72 ? -9.115 10.456 8.902 1.00 75.50 72 ASP A CA 1
ATOM 574 C C . ASP A 1 72 ? -9.916 9.341 9.597 1.00 75.50 72 ASP A C 1
ATOM 576 O O . ASP A 1 72 ? -10.639 9.576 10.564 1.00 75.50 72 ASP A O 1
ATOM 580 N N . ALA A 1 73 ? -9.755 8.104 9.126 1.00 74.19 73 ALA A N 1
ATOM 581 C CA . ALA A 1 73 ? -10.488 6.932 9.594 1.00 74.19 73 ALA A CA 1
ATOM 582 C C . ALA A 1 73 ? -9.930 6.287 10.866 1.00 74.19 73 ALA A C 1
ATOM 584 O O . ALA A 1 73 ? -10.680 5.896 11.755 1.00 74.19 73 ALA A O 1
ATOM 585 N N . LEU A 1 74 ? -8.615 6.079 10.897 1.00 73.25 74 LEU A N 1
ATOM 586 C CA . LEU A 1 74 ? -7.894 5.239 11.857 1.00 73.25 74 LEU A CA 1
ATOM 587 C C . LEU A 1 74 ? -6.926 6.049 12.729 1.00 73.25 74 LEU A C 1
ATOM 589 O O . LEU A 1 74 ? -6.281 5.474 13.605 1.00 73.25 74 LEU A O 1
ATOM 593 N N . GLN A 1 75 ? -6.816 7.364 12.499 1.00 75.62 75 GLN A N 1
ATOM 594 C CA . GLN A 1 75 ? -5.871 8.264 13.173 1.00 75.62 75 GLN A CA 1
ATOM 595 C C . GLN A 1 75 ? -4.401 7.861 12.980 1.00 75.62 75 GLN A C 1
ATOM 597 O O . GLN A 1 75 ? -3.540 8.222 13.780 1.00 75.62 75 GLN A O 1
ATOM 602 N N . THR A 1 76 ? -4.098 7.096 11.927 1.00 77.19 76 THR A N 1
ATOM 603 C CA . THR A 1 76 ? -2.742 6.622 11.641 1.00 77.19 76 THR A CA 1
ATOM 604 C C . THR A 1 76 ? -2.546 6.330 10.157 1.00 77.19 76 THR A C 1
ATOM 606 O O . THR A 1 76 ? -3.474 5.918 9.466 1.00 77.19 76 THR A O 1
ATOM 609 N N . GLY A 1 77 ? -1.319 6.513 9.667 1.00 80.56 77 GLY A N 1
ATOM 610 C CA . GLY A 1 77 ? -0.940 6.107 8.315 1.00 80.56 77 GLY A CA 1
ATOM 611 C C . GLY A 1 77 ? -0.653 4.607 8.251 1.00 80.56 77 GLY A C 1
ATOM 612 O O . GLY A 1 77 ? 0.121 4.085 9.051 1.00 80.56 77 GLY A O 1
ATOM 613 N N . VAL A 1 78 ? -1.245 3.916 7.279 1.00 84.19 78 VAL A N 1
ATOM 614 C CA . VAL A 1 78 ? -1.131 2.453 7.126 1.00 84.1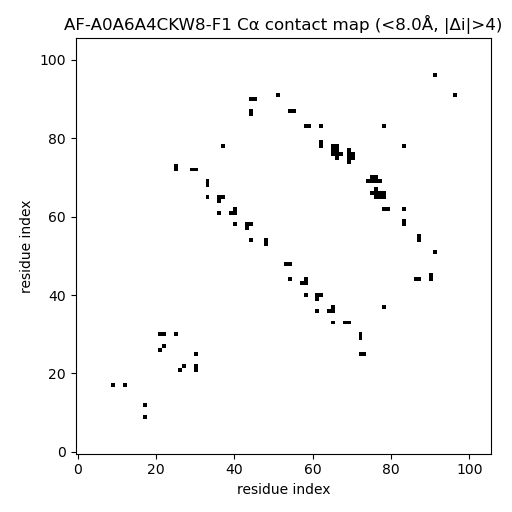9 78 VAL A CA 1
ATOM 615 C C . VAL A 1 78 ? 0.040 1.997 6.253 1.00 84.19 78 VAL A C 1
ATOM 617 O O . VAL A 1 78 ? 0.513 0.876 6.412 1.00 84.19 78 VAL A O 1
ATOM 620 N N . ILE A 1 79 ? 0.545 2.845 5.351 1.00 88.06 79 ILE A N 1
ATOM 621 C CA . ILE A 1 79 ? 1.667 2.519 4.458 1.00 88.06 79 ILE A CA 1
ATOM 622 C C . ILE A 1 79 ? 2.860 3.421 4.776 1.00 88.06 79 ILE A C 1
ATOM 624 O O . ILE A 1 79 ? 2.859 4.634 4.530 1.00 88.06 79 ILE A O 1
ATOM 628 N N . SER A 1 80 ? 3.927 2.819 5.299 1.00 88.50 80 SER A N 1
ATOM 629 C CA . SER A 1 80 ? 5.184 3.522 5.556 1.00 88.50 80 SER A CA 1
ATOM 630 C C . SER A 1 80 ? 5.977 3.755 4.264 1.00 88.50 80 SER A C 1
ATOM 632 O O . SER A 1 80 ? 5.827 3.041 3.271 1.00 88.50 80 SER A O 1
ATOM 634 N N . LEU A 1 81 ? 6.855 4.769 4.262 1.00 88.12 81 LEU A N 1
ATOM 635 C CA . LEU A 1 81 ? 7.783 4.980 3.142 1.00 88.12 81 LEU A CA 1
ATOM 636 C C . LEU A 1 81 ? 8.722 3.776 2.957 1.00 88.12 81 LEU A C 1
ATOM 638 O O . LEU A 1 81 ? 8.952 3.358 1.830 1.00 88.12 81 LEU A O 1
ATOM 642 N N . ASN A 1 82 ? 9.201 3.189 4.057 1.00 90.31 82 ASN A N 1
ATOM 643 C CA . ASN A 1 82 ? 10.103 2.037 4.019 1.00 90.31 82 ASN A CA 1
ATOM 644 C C . ASN A 1 82 ? 9.440 0.813 3.377 1.00 90.31 82 ASN A C 1
ATOM 646 O O . ASN A 1 82 ? 10.063 0.157 2.549 1.00 90.31 82 ASN A O 1
ATOM 650 N N . LEU A 1 83 ? 8.168 0.540 3.694 1.00 89.56 83 LEU A N 1
ATOM 651 C CA . LEU A 1 83 ? 7.419 -0.544 3.05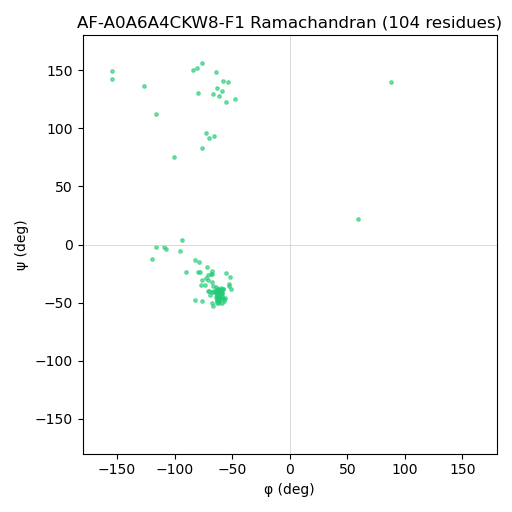5 1.00 89.56 83 LEU A CA 1
ATOM 652 C C . LEU A 1 83 ? 7.301 -0.319 1.544 1.00 89.56 83 LEU A C 1
ATOM 654 O O . LEU A 1 83 ? 7.558 -1.235 0.770 1.00 89.56 83 LEU A O 1
ATOM 658 N N . MET A 1 84 ? 6.970 0.905 1.121 1.00 91.06 84 MET A N 1
ATOM 659 C CA . MET A 1 84 ? 6.910 1.259 -0.300 1.00 91.06 84 MET A CA 1
ATOM 660 C C . MET A 1 84 ? 8.255 1.035 -1.003 1.00 91.06 84 MET A C 1
ATOM 662 O O . MET A 1 84 ? 8.282 0.444 -2.078 1.00 91.06 84 MET A O 1
ATOM 666 N N . MET A 1 85 ? 9.366 1.450 -0.390 1.00 89.00 85 MET A N 1
ATOM 667 C CA . MET A 1 85 ? 10.701 1.238 -0.956 1.00 89.00 85 MET A CA 1
ATOM 668 C C . MET A 1 85 ? 11.040 -0.249 -1.083 1.00 89.00 85 MET A C 1
ATOM 670 O O . MET A 1 85 ? 11.474 -0.678 -2.146 1.00 89.00 85 MET A O 1
ATOM 674 N N . LEU A 1 86 ? 10.788 -1.050 -0.043 1.00 89.19 86 LEU A N 1
ATOM 675 C CA . LEU A 1 86 ? 11.023 -2.498 -0.077 1.00 89.19 86 LEU A CA 1
ATOM 676 C C . LEU A 1 86 ? 10.208 -3.188 -1.178 1.00 89.19 86 LEU A C 1
ATOM 678 O O . LEU A 1 86 ? 10.726 -4.053 -1.879 1.00 89.19 86 LEU A O 1
ATOM 682 N N . LYS A 1 87 ? 8.951 -2.774 -1.365 1.00 89.19 87 LYS A N 1
ATOM 683 C CA . LYS A 1 87 ? 8.082 -3.288 -2.430 1.00 89.19 87 LYS A CA 1
ATOM 684 C C . LYS A 1 87 ? 8.625 -2.954 -3.820 1.00 89.19 87 LYS A C 1
ATOM 686 O O . LYS A 1 87 ? 8.669 -3.839 -4.663 1.00 89.19 87 LYS A O 1
ATOM 691 N N . ILE A 1 88 ? 9.096 -1.722 -4.036 1.00 86.44 88 ILE A N 1
ATOM 692 C CA . ILE A 1 88 ? 9.728 -1.309 -5.301 1.00 86.44 88 ILE A CA 1
ATOM 693 C C . ILE A 1 88 ? 10.985 -2.136 -5.574 1.00 86.44 88 ILE A C 1
ATOM 695 O O . ILE A 1 88 ? 11.139 -2.662 -6.671 1.00 86.44 88 ILE A O 1
ATOM 699 N N . LEU A 1 89 ? 11.860 -2.298 -4.577 1.00 85.12 89 LEU A N 1
ATOM 700 C CA . LEU A 1 89 ? 13.069 -3.115 -4.712 1.00 85.12 89 LEU A CA 1
ATOM 701 C C . LEU A 1 89 ? 12.746 -4.568 -5.091 1.00 85.12 89 LEU A C 1
ATOM 703 O O . LEU A 1 89 ? 13.444 -5.144 -5.919 1.00 85.12 89 LEU A O 1
ATOM 707 N N . GLY A 1 90 ? 11.668 -5.136 -4.546 1.00 85.50 90 GLY A N 1
ATOM 708 C CA . GLY A 1 90 ? 11.249 -6.507 -4.843 1.00 85.50 90 GLY A CA 1
ATOM 709 C C . GLY A 1 90 ? 10.748 -6.745 -6.272 1.00 85.50 90 GLY A C 1
ATOM 710 O O . GLY A 1 90 ? 10.787 -7.883 -6.730 1.00 85.50 90 GLY A O 1
ATOM 711 N N . VAL A 1 91 ? 10.294 -5.704 -6.978 1.00 84.75 91 VAL A N 1
ATOM 712 C CA . VAL A 1 91 ? 9.768 -5.814 -8.356 1.00 84.75 91 VAL A CA 1
ATOM 713 C C . VAL A 1 91 ? 10.710 -5.241 -9.412 1.00 84.75 91 VAL A C 1
ATOM 715 O O . VAL A 1 91 ? 10.431 -5.322 -10.608 1.00 84.75 91 VAL A O 1
ATOM 718 N N . LEU A 1 92 ? 11.832 -4.650 -8.992 1.00 80.19 92 LEU A N 1
ATOM 719 C CA . LEU A 1 92 ? 12.827 -4.141 -9.923 1.00 80.19 92 LEU A CA 1
ATOM 720 C C . LEU A 1 92 ? 13.473 -5.305 -10.694 1.00 80.19 92 LEU A C 1
ATOM 722 O O . LEU A 1 92 ? 13.947 -6.259 -10.073 1.00 80.19 92 LEU A O 1
ATOM 726 N N . PRO A 1 93 ? 13.539 -5.227 -12.036 1.00 71.12 93 PRO A N 1
ATOM 727 C CA . PRO A 1 93 ? 14.150 -6.262 -12.852 1.00 71.12 93 PRO A CA 1
ATOM 728 C C . PRO A 1 93 ? 15.581 -6.607 -12.426 1.00 71.12 93 PRO A C 1
ATOM 730 O O . PRO A 1 93 ? 16.404 -5.721 -12.191 1.00 71.12 93 PRO A O 1
ATOM 733 N N . ASN A 1 94 ? 15.916 -7.900 -12.454 1.00 67.81 94 ASN A N 1
ATOM 734 C CA . ASN A 1 94 ? 17.253 -8.426 -12.138 1.00 67.81 94 ASN A CA 1
ATOM 735 C C . ASN A 1 94 ? 18.394 -7.749 -12.924 1.00 67.81 94 ASN A C 1
ATOM 737 O O . ASN A 1 94 ? 19.515 -7.659 -12.431 1.00 67.81 94 ASN A O 1
ATOM 741 N N . HIS A 1 95 ? 18.130 -7.226 -14.126 1.00 58.69 95 HIS A N 1
ATOM 742 C CA . HIS A 1 95 ? 19.145 -6.524 -14.915 1.00 58.69 95 HIS A CA 1
ATOM 743 C C . HIS A 1 95 ? 19.527 -5.147 -14.341 1.00 58.69 95 HIS A C 1
ATOM 745 O O . HIS A 1 95 ? 20.656 -4.713 -14.547 1.00 58.69 95 HIS A O 1
ATOM 751 N N . LEU A 1 96 ? 18.640 -4.477 -13.591 1.00 64.69 96 LEU A N 1
ATOM 752 C CA . LEU A 1 96 ? 18.979 -3.236 -12.879 1.00 64.69 96 LEU A CA 1
ATOM 753 C C . LEU A 1 96 ? 19.876 -3.511 -11.668 1.00 64.69 96 LEU A C 1
ATOM 755 O O . LEU A 1 96 ? 20.717 -2.686 -11.326 1.00 64.69 96 LEU A O 1
ATOM 759 N N . TRP A 1 97 ? 19.746 -4.696 -11.069 1.00 65.75 97 TRP A N 1
ATOM 760 C CA . TRP A 1 97 ? 20.662 -5.178 -10.037 1.00 65.75 97 TRP A CA 1
ATOM 761 C C . TRP A 1 97 ? 22.036 -5.548 -10.617 1.00 65.75 97 TRP A C 1
ATOM 763 O O . TRP A 1 97 ? 23.062 -5.235 -10.019 1.00 65.75 97 TRP A O 1
ATOM 773 N N . GLY A 1 98 ? 22.066 -6.169 -11.802 1.00 55.84 98 GLY A N 1
ATOM 774 C CA . GLY A 1 98 ? 23.298 -6.627 -12.456 1.00 55.84 98 GLY A CA 1
ATOM 775 C C . GLY A 1 98 ? 24.146 -5.528 -13.108 1.00 55.84 98 GLY A C 1
ATOM 776 O O . GLY A 1 98 ? 25.365 -5.650 -13.127 1.00 55.84 98 GLY A O 1
ATOM 777 N N . GLN A 1 99 ? 23.547 -4.438 -13.606 1.00 55.66 99 GLN A N 1
ATOM 778 C CA . GLN A 1 99 ? 24.302 -3.349 -14.255 1.00 55.66 99 GLN A CA 1
ATOM 779 C C . GLN A 1 99 ? 25.132 -2.490 -13.286 1.00 55.66 99 GLN A C 1
ATOM 781 O O . GLN A 1 99 ? 26.066 -1.820 -13.717 1.00 55.66 99 GLN A O 1
ATOM 786 N N . ALA A 1 100 ? 24.821 -2.508 -11.986 1.00 52.91 100 ALA A N 1
ATOM 787 C CA . ALA A 1 100 ? 25.590 -1.778 -10.977 1.00 52.91 100 ALA A CA 1
ATOM 788 C C . ALA A 1 100 ? 26.852 -2.530 -10.513 1.00 52.91 100 ALA A C 1
ATOM 790 O O . ALA A 1 100 ? 27.717 -1.933 -9.874 1.00 52.91 100 ALA A O 1
ATOM 791 N N . ILE A 1 101 ? 26.980 -3.822 -10.837 1.00 50.59 101 ILE A N 1
ATOM 792 C CA . ILE A 1 101 ? 28.144 -4.632 -10.473 1.00 50.59 101 ILE A CA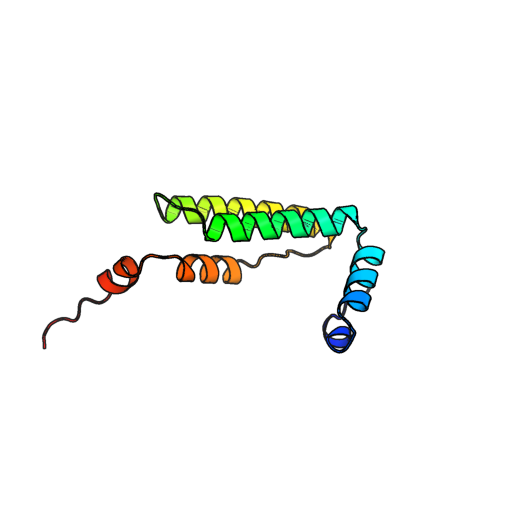 1
ATOM 793 C C . ILE A 1 101 ? 29.059 -4.746 -11.697 1.00 50.59 101 ILE A C 1
ATOM 795 O O . ILE A 1 101 ? 29.130 -5.783 -12.352 1.00 50.59 101 ILE A O 1
ATOM 799 N N . ASN A 1 102 ? 29.792 -3.673 -12.006 1.00 49.59 102 ASN A N 1
ATOM 800 C CA . ASN A 1 102 ? 31.004 -3.816 -12.810 1.00 49.59 102 ASN A CA 1
ATOM 801 C C . ASN A 1 102 ? 32.041 -4.528 -11.936 1.00 49.59 102 ASN A C 1
ATOM 803 O O . ASN A 1 102 ? 32.765 -3.894 -11.169 1.00 49.59 102 ASN A O 1
ATOM 807 N N . LEU A 1 103 ? 32.088 -5.858 -12.020 1.00 55.75 103 LEU A N 1
ATOM 808 C CA . LEU A 1 103 ? 33.259 -6.607 -11.585 1.00 55.75 103 LEU A CA 1
ATOM 809 C C . LEU A 1 103 ? 34.390 -6.221 -12.536 1.00 55.75 103 LEU A C 1
ATOM 811 O O . LEU A 1 103 ? 34.506 -6.770 -13.630 1.00 55.75 103 LEU A O 1
ATOM 815 N N . THR A 1 104 ? 35.183 -5.223 -12.150 1.00 48.38 104 THR A N 1
ATOM 816 C CA . THR A 1 104 ? 36.448 -4.937 -12.819 1.00 48.38 104 THR A CA 1
ATOM 817 C C . THR A 1 104 ? 37.264 -6.233 -12.797 1.00 48.38 104 THR A C 1
ATOM 819 O O . THR A 1 104 ? 37.457 -6.782 -11.707 1.00 48.38 104 THR A O 1
ATOM 822 N N . PRO A 1 105 ? 37.696 -6.770 -13.951 1.00 51.72 105 PRO A N 1
ATOM 823 C CA . PRO A 1 105 ? 38.584 -7.922 -13.965 1.00 51.72 105 PRO A CA 1
ATOM 824 C C . PRO A 1 105 ? 39.862 -7.553 -13.207 1.00 51.72 105 PRO A C 1
ATOM 826 O O . PRO A 1 105 ? 40.395 -6.460 -13.418 1.00 51.72 105 PRO A O 1
ATOM 829 N N . ALA A 1 106 ? 40.281 -8.430 -12.294 1.00 54.31 106 ALA A N 1
ATOM 830 C CA . ALA A 1 106 ? 41.540 -8.312 -11.563 1.00 54.31 106 ALA A CA 1
ATOM 831 C C . ALA A 1 106 ? 42.751 -8.460 -12.493 1.00 54.31 106 ALA A C 1
ATOM 833 O O . ALA A 1 106 ? 42.636 -9.213 -13.489 1.00 54.31 106 ALA A O 1
#

pLDDT: mean 78.64, std 13.08, range [34.53, 93.0]

Sequence (106 aa):
MPPEYKMDKKVHEPVHVIWRDIEKRFGLNTVAGVVGLIKRFEAAVNDDFKSVSQLFARLKALKDEANRNSGDALQTGVISLNLMMLKILGVLPNHLWGQAINLTPA

Solvent-accessible surface area (backbone atoms only — not comparable to full-atom values): 6393 Å² total; per-residue (Å²): 130,83,81,79,82,64,59,82,79,46,73,86,53,58,67,72,58,57,48,50,52,50,33,71,74,48,33,60,70,48,53,54,48,48,53,51,41,52,51,51,46,57,51,61,63,75,47,94,68,97,41,72,70,57,47,51,53,52,51,49,51,43,37,53,50,39,22,49,55,22,33,76,51,68,73,40,66,79,61,54,71,66,58,53,51,54,50,52,62,74,63,54,58,70,64,70,65,52,71,73,59,76,77,72,82,128

Foldseek 3Di:
DPDPPPVVVCPPPPPVVVVVVLCVVQNPVLVVVLVVLVVVLLVLLVDDDPDLVVSVVVNVVSQVVSQVSCCVRVVGRDDDPVNSVVSSVVSPDPVVVVVVDPPPDD

Organism: NCBI:txid53985

Radius of gyration: 18.5 Å; Cα contacts (8 Å, |Δi|>4): 57; chains: 1; bounding box: 59×27×43 Å